Protein AF-A0A0S7Y528-F1 (afdb_monomer_lite)

pLDDT: mean 79.36, std 22.26, range [37.75, 97.5]

Organism: NCBI:txid1703775

Structure (mmCIF, N/CA/C/O backbone):
data_AF-A0A0S7Y528-F1
#
_entry.id   AF-A0A0S7Y528-F1
#
loop_
_atom_site.group_PDB
_atom_site.id
_atom_site.type_symbol
_atom_site.label_atom_id
_atom_site.label_alt_id
_atom_site.label_comp_id
_atom_site.label_asym_id
_atom_site.label_entity_id
_atom_site.label_seq_id
_atom_site.pdbx_PDB_ins_code
_atom_site.Cartn_x
_atom_site.Cartn_y
_atom_site.Cartn_z
_atom_site.occupancy
_atom_site.B_iso_or_equiv
_atom_site.auth_seq_id
_atom_site.auth_comp_id
_atom_site.auth_asym_id
_atom_site.auth_atom_id
_atom_site.pdbx_PDB_model_num
ATOM 1 N N . MET A 1 1 ? 10.483 13.855 -6.505 1.00 62.00 1 MET A N 1
ATOM 2 C CA . MET A 1 1 ? 10.512 12.402 -6.244 1.00 62.00 1 MET A CA 1
ATOM 3 C C . MET A 1 1 ? 9.296 11.786 -6.897 1.00 62.00 1 MET A C 1
ATOM 5 O O . MET A 1 1 ? 8.193 12.199 -6.559 1.00 62.00 1 MET A O 1
ATOM 9 N N . HIS A 1 2 ? 9.490 10.895 -7.866 1.00 82.38 2 HIS A N 1
ATOM 10 C CA . HIS A 1 2 ? 8.403 10.248 -8.607 1.00 82.38 2 HIS A CA 1
ATOM 11 C C . HIS A 1 2 ? 7.729 9.161 -7.745 1.00 82.38 2 HIS A C 1
ATOM 13 O O . HIS A 1 2 ? 6.505 9.095 -7.653 1.00 82.38 2 HIS A O 1
ATOM 19 N N . GLU A 1 3 ? 8.546 8.426 -6.998 1.00 85.56 3 GLU A N 1
ATOM 20 C CA . GLU A 1 3 ? 8.219 7.297 -6.130 1.00 85.56 3 GLU A CA 1
ATOM 21 C C . GLU A 1 3 ? 7.359 7.728 -4.937 1.00 85.56 3 GLU A C 1
ATOM 23 O O . GLU A 1 3 ? 6.361 7.083 -4.627 1.00 85.56 3 GLU A O 1
ATOM 28 N N . LEU A 1 4 ? 7.669 8.878 -4.324 1.00 90.81 4 LEU A N 1
ATOM 29 C CA . LEU A 1 4 ? 6.851 9.453 -3.250 1.00 90.81 4 LEU A CA 1
ATOM 30 C C . LEU A 1 4 ? 5.427 9.770 -3.716 1.00 90.81 4 LEU A C 1
ATOM 32 O O . LEU A 1 4 ? 4.471 9.486 -2.998 1.00 90.81 4 LEU A O 1
ATOM 36 N N . GLY A 1 5 ? 5.282 10.349 -4.911 1.00 92.25 5 GLY A N 1
ATOM 37 C CA . GLY A 1 5 ? 3.967 10.655 -5.473 1.00 92.25 5 GLY A CA 1
ATOM 38 C C . GLY A 1 5 ? 3.158 9.387 -5.741 1.00 92.25 5 GLY A C 1
ATOM 39 O O . GLY A 1 5 ? 1.974 9.330 -5.415 1.00 92.25 5 GLY A O 1
ATOM 40 N N . LEU A 1 6 ? 3.810 8.345 -6.264 1.00 92.00 6 LEU A N 1
ATOM 41 C CA . LEU A 1 6 ? 3.176 7.046 -6.474 1.00 92.00 6 LEU A CA 1
ATOM 42 C C . LEU A 1 6 ? 2.774 6.385 -5.145 1.00 92.00 6 LEU A C 1
ATOM 44 O O . LEU A 1 6 ? 1.652 5.900 -5.019 1.00 92.00 6 LEU A O 1
ATOM 48 N N . ALA A 1 7 ? 3.646 6.405 -4.135 1.00 93.31 7 ALA A N 1
ATOM 49 C CA . ALA A 1 7 ? 3.361 5.833 -2.821 1.00 93.31 7 ALA A CA 1
ATOM 50 C C . ALA A 1 7 ? 2.186 6.550 -2.135 1.00 93.31 7 ALA A C 1
ATOM 52 O O . ALA A 1 7 ? 1.319 5.898 -1.549 1.00 93.31 7 ALA A O 1
ATOM 53 N N . GLN A 1 8 ? 2.114 7.881 -2.255 1.00 95.44 8 GLN A N 1
ATOM 54 C CA . GLN A 1 8 ? 0.984 8.676 -1.769 1.00 95.44 8 GLN A CA 1
ATOM 55 C C . GLN A 1 8 ? -0.326 8.290 -2.463 1.00 95.44 8 GLN A C 1
ATOM 57 O O . GLN A 1 8 ? -1.328 8.075 -1.783 1.00 95.44 8 GLN A O 1
ATOM 62 N N . ASP A 1 9 ? -0.322 8.144 -3.790 1.00 94.19 9 ASP A N 1
ATOM 63 C CA . ASP A 1 9 ? -1.510 7.728 -4.545 1.00 94.19 9 ASP A CA 1
ATOM 64 C C . ASP A 1 9 ? -1.990 6.324 -4.133 1.00 94.19 9 ASP A C 1
ATOM 66 O O . ASP A 1 9 ? -3.186 6.098 -3.924 1.00 94.19 9 ASP A O 1
ATOM 70 N N . VAL A 1 10 ? -1.062 5.382 -3.932 1.00 94.38 10 VAL A N 1
ATOM 71 C CA . VAL A 1 10 ? -1.386 4.041 -3.417 1.00 94.38 10 VAL A CA 1
ATOM 72 C C . VAL A 1 10 ? -1.998 4.124 -2.016 1.00 94.38 10 VAL A C 1
ATOM 74 O O . VAL A 1 10 ? -3.040 3.514 -1.769 1.00 94.38 10 VAL A O 1
ATOM 77 N N . LEU A 1 11 ? -1.403 4.897 -1.104 1.00 96.06 11 LEU A N 1
ATOM 78 C CA . LEU A 1 11 ? -1.909 5.045 0.261 1.00 96.06 11 LEU A CA 1
ATOM 79 C C . LEU A 1 11 ? -3.323 5.645 0.294 1.00 96.06 11 LEU A C 1
ATOM 81 O O . LEU A 1 11 ? -4.179 5.164 1.038 1.00 96.06 11 LEU A O 1
ATOM 85 N N . GLU A 1 12 ? -3.595 6.666 -0.518 1.00 97.25 12 GLU A N 1
ATOM 86 C CA . GLU A 1 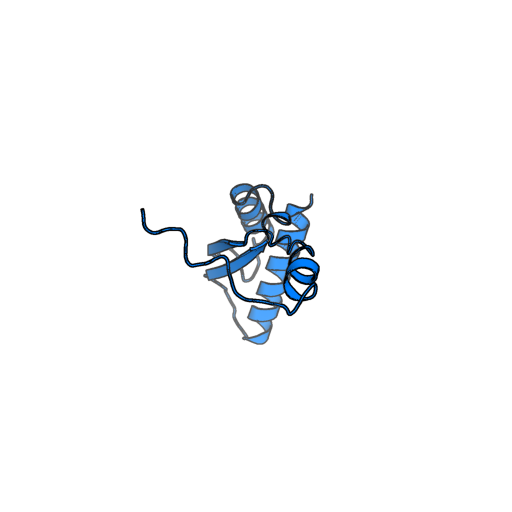12 ? -4.923 7.283 -0.590 1.00 97.25 12 GLU A CA 1
ATOM 87 C C . GLU A 1 12 ? -5.980 6.317 -1.139 1.00 97.25 12 GLU A C 1
ATOM 89 O O . GLU A 1 12 ? -7.087 6.244 -0.599 1.00 97.25 12 GLU A O 1
ATOM 94 N N . LYS A 1 13 ? -5.630 5.485 -2.128 1.00 96.00 13 LYS A N 1
ATOM 95 C CA . LYS A 1 13 ? -6.512 4.408 -2.610 1.00 96.00 13 LYS A CA 1
ATOM 96 C C . LYS A 1 13 ? -6.817 3.386 -1.516 1.00 96.00 13 LYS A C 1
ATOM 98 O O . LYS A 1 13 ? -7.976 3.013 -1.341 1.00 96.00 13 LYS A O 1
ATOM 103 N N . VAL A 1 14 ? -5.810 2.976 -0.742 1.00 96.06 14 VAL A N 1
ATOM 104 C CA . VAL A 1 14 ? -6.004 2.054 0.390 1.00 96.06 14 VAL A CA 1
ATOM 105 C C . VAL A 1 14 ? -6.917 2.672 1.451 1.00 96.06 14 VAL A C 1
ATOM 107 O O . VAL A 1 14 ? -7.853 2.014 1.907 1.00 96.06 14 VAL A O 1
ATOM 110 N N . LYS A 1 15 ? -6.708 3.943 1.817 1.00 96.94 15 LYS A N 1
ATOM 111 C CA . LYS A 1 15 ? -7.569 4.660 2.772 1.00 96.94 15 LYS A CA 1
ATOM 112 C C . LYS A 1 15 ? -9.011 4.767 2.281 1.00 96.94 15 LYS A C 1
ATOM 114 O O . LYS A 1 15 ? -9.935 4.545 3.065 1.00 96.94 15 LYS A O 1
ATOM 119 N N . ALA A 1 16 ? -9.212 5.101 1.006 1.00 96.75 16 ALA A N 1
ATOM 120 C CA . ALA A 1 16 ? -10.538 5.215 0.409 1.00 96.75 16 ALA A CA 1
ATOM 121 C C . ALA A 1 16 ? -11.285 3.875 0.441 1.00 96.75 16 ALA A C 1
ATOM 123 O O . ALA A 1 16 ? -12.433 3.819 0.887 1.00 96.75 16 ALA A O 1
ATOM 124 N N . GLU A 1 17 ? -10.611 2.792 0.053 1.00 96.62 17 GLU A N 1
ATOM 125 C CA . GLU A 1 17 ? -11.177 1.443 0.048 1.00 96.62 17 GLU A CA 1
ATOM 126 C C . GLU A 1 17 ? -11.480 0.943 1.468 1.00 96.62 17 GLU A C 1
ATOM 128 O O . GLU A 1 17 ? -12.557 0.404 1.736 1.00 96.62 17 GLU A O 1
ATOM 133 N N . ALA A 1 18 ? -10.562 1.177 2.411 1.00 95.62 18 ALA A N 1
ATOM 134 C CA . ALA A 1 18 ? -10.763 0.843 3.815 1.00 95.62 18 ALA A CA 1
ATOM 135 C C . ALA A 1 18 ? -11.969 1.587 4.400 1.00 95.62 18 ALA A C 1
ATOM 137 O O . ALA A 1 18 ? -12.819 0.974 5.044 1.00 95.62 18 ALA A O 1
ATOM 138 N N . LYS A 1 19 ? -12.097 2.888 4.111 1.00 97.25 19 LYS A N 1
ATOM 139 C CA . LYS A 1 19 ? -13.236 3.704 4.541 1.00 97.25 19 LYS A CA 1
ATOM 140 C C . LYS A 1 19 ? -14.552 3.205 3.944 1.00 97.25 19 LYS A C 1
ATOM 142 O O . LYS A 1 19 ? -15.530 3.092 4.678 1.00 97.25 19 LYS A O 1
ATOM 147 N N . ALA A 1 20 ? -14.581 2.878 2.651 1.00 97.25 20 ALA A N 1
ATOM 148 C CA . ALA A 1 20 ? -15.773 2.355 1.978 1.00 97.25 20 ALA A CA 1
ATOM 149 C C . ALA A 1 20 ? -16.258 1.026 2.583 1.00 97.25 20 ALA A C 1
ATOM 151 O O . ALA A 1 20 ? -17.456 0.755 2.612 1.00 97.25 20 ALA A O 1
ATOM 152 N N . LYS A 1 21 ? -15.328 0.222 3.108 1.00 96.12 21 LYS A N 1
ATOM 153 C CA . LYS A 1 21 ? -15.598 -1.070 3.751 1.00 96.12 21 LYS A CA 1
ATOM 154 C C . LYS A 1 21 ? -15.720 -1.004 5.277 1.00 96.12 21 LYS A C 1
ATOM 156 O O . LYS A 1 21 ? -15.938 -2.036 5.903 1.00 96.12 21 LYS A O 1
ATOM 161 N N . GLY A 1 22 ? -15.571 0.176 5.884 1.00 96.44 22 GLY A N 1
ATOM 162 C CA . GLY A 1 22 ? -15.586 0.337 7.341 1.00 96.44 22 GLY A CA 1
ATOM 163 C C . GLY A 1 22 ? -14.435 -0.383 8.057 1.00 96.44 22 GLY A C 1
ATOM 164 O O . GLY A 1 22 ? -14.588 -0.794 9.204 1.00 96.44 22 GLY A O 1
ATOM 165 N N . LEU A 1 23 ? -13.296 -0.571 7.385 1.00 94.75 23 LEU A N 1
ATOM 166 C CA . LEU A 1 23 ? -12.121 -1.230 7.948 1.00 94.75 23 LEU A CA 1
ATOM 167 C C . LEU A 1 23 ? -11.339 -0.261 8.837 1.00 94.75 23 LEU A C 1
ATOM 169 O O . LEU A 1 23 ? -11.026 0.859 8.439 1.00 94.75 23 LEU A O 1
ATOM 173 N N . SER A 1 24 ? -10.974 -0.725 10.030 1.00 93.56 24 SER A N 1
ATOM 174 C CA . SER A 1 24 ? -10.124 0.012 10.971 1.00 93.56 24 SER A CA 1
ATOM 175 C C . SER A 1 24 ? -8.630 -0.246 10.770 1.00 93.56 24 SER A C 1
ATOM 177 O O . SER A 1 24 ? -7.812 0.513 11.286 1.00 93.56 24 SER A O 1
ATOM 179 N N . LYS A 1 25 ? -8.267 -1.302 10.029 1.00 96.38 25 LYS A N 1
ATOM 180 C CA . LYS A 1 25 ? -6.883 -1.653 9.699 1.00 96.38 25 LYS A CA 1
ATOM 181 C C . LYS A 1 25 ? -6.808 -2.487 8.420 1.00 96.38 25 LYS A C 1
ATOM 183 O O . LYS A 1 25 ? -7.667 -3.337 8.185 1.00 96.38 25 LYS A O 1
ATOM 188 N N . VAL A 1 26 ? -5.756 -2.282 7.634 1.00 97.00 26 VAL A N 1
ATOM 189 C CA . VAL A 1 26 ? -5.384 -3.105 6.480 1.00 97.00 26 VAL A CA 1
ATOM 190 C C . VAL A 1 26 ? -4.052 -3.783 6.786 1.00 97.00 26 VAL A C 1
ATOM 192 O O . VAL A 1 26 ? -3.083 -3.122 7.138 1.00 97.00 26 VAL A O 1
ATOM 195 N N . ILE A 1 27 ? -4.015 -5.113 6.692 1.00 95.94 27 ILE A N 1
ATOM 196 C CA . ILE A 1 27 ? -2.822 -5.918 7.016 1.00 95.94 27 ILE A CA 1
ATOM 197 C C . ILE A 1 27 ? -2.045 -6.362 5.775 1.00 95.94 27 ILE A C 1
ATOM 199 O O . ILE A 1 27 ? -0.854 -6.639 5.865 1.00 95.94 27 ILE A O 1
ATOM 203 N N . TYR A 1 28 ? -2.712 -6.422 4.623 1.00 96.25 28 TYR A N 1
ATOM 204 C CA . TYR A 1 28 ? -2.135 -6.906 3.379 1.00 96.25 28 TYR A CA 1
ATOM 205 C C . TYR A 1 28 ? -2.797 -6.226 2.183 1.00 96.25 28 TYR A C 1
ATOM 207 O O . TYR A 1 28 ? -4.024 -6.091 2.142 1.00 96.25 28 TYR A O 1
ATOM 215 N N . ALA A 1 29 ? -1.988 -5.855 1.196 1.00 92.94 29 ALA A N 1
ATOM 216 C CA . ALA A 1 29 ? -2.444 -5.459 -0.124 1.00 92.94 29 ALA A CA 1
ATOM 217 C C . ALA A 1 29 ? -1.487 -5.992 -1.191 1.00 92.94 29 ALA A C 1
ATOM 219 O O . ALA A 1 29 ? -0.284 -6.104 -0.968 1.00 92.94 29 ALA A O 1
ATOM 220 N N . LYS A 1 30 ? -2.036 -6.273 -2.373 1.00 93.38 30 LYS A N 1
ATOM 221 C CA . LYS A 1 30 ? -1.259 -6.604 -3.563 1.00 93.38 30 LYS A CA 1
ATOM 222 C C . LYS A 1 30 ? -1.480 -5.533 -4.621 1.00 93.38 30 LYS A C 1
ATOM 224 O O . LYS A 1 30 ? -2.628 -5.241 -4.961 1.00 93.38 30 LYS A O 1
ATOM 229 N N . ALA A 1 31 ? -0.399 -4.967 -5.144 1.00 90.19 31 ALA A N 1
ATOM 230 C CA . ALA A 1 31 ? -0.436 -3.944 -6.179 1.00 90.19 31 ALA A CA 1
ATOM 231 C C . ALA A 1 31 ? 0.294 -4.421 -7.435 1.00 90.19 31 ALA A C 1
ATOM 233 O O . ALA A 1 31 ? 1.335 -5.068 -7.367 1.00 90.19 31 ALA A O 1
ATOM 234 N N . LYS A 1 32 ? -0.268 -4.081 -8.595 1.00 91.00 32 LYS A N 1
ATOM 235 C CA . LYS A 1 32 ? 0.370 -4.293 -9.894 1.00 91.00 32 LYS A CA 1
ATOM 236 C C . LYS A 1 32 ? 0.856 -2.951 -10.412 1.00 91.00 32 LYS A C 1
ATOM 238 O O . LYS A 1 32 ? 0.042 -2.042 -10.570 1.00 91.00 32 LYS A O 1
ATOM 243 N N . ILE A 1 33 ? 2.155 -2.826 -10.661 1.00 89.31 33 ILE A N 1
ATOM 244 C CA . ILE A 1 33 ? 2.784 -1.566 -11.072 1.00 89.31 33 ILE A CA 1
ATOM 245 C C . ILE A 1 33 ? 3.522 -1.799 -12.387 1.00 89.31 33 ILE A C 1
ATOM 247 O O . ILE A 1 33 ? 4.247 -2.776 -12.523 1.00 89.31 33 ILE A O 1
ATOM 251 N N . GLY A 1 34 ? 3.318 -0.930 -13.377 1.00 89.00 34 GLY A N 1
ATOM 252 C CA . GLY A 1 34 ? 4.086 -0.997 -14.622 1.00 89.00 34 GLY A CA 1
ATOM 253 C C . GLY A 1 34 ? 5.556 -0.653 -14.378 1.00 89.00 34 GLY A C 1
ATOM 254 O O . GLY A 1 34 ? 5.839 0.288 -13.642 1.00 89.00 34 GLY A O 1
ATOM 255 N N . GLU A 1 35 ? 6.484 -1.360 -15.022 1.00 87.44 35 GLU A N 1
ATOM 256 C CA . GLU A 1 35 ? 7.937 -1.187 -14.828 1.00 87.44 35 GLU A CA 1
ATOM 257 C C . GLU A 1 35 ? 8.440 0.247 -15.064 1.00 87.44 35 GLU A C 1
ATOM 259 O O . GLU A 1 35 ? 9.460 0.647 -14.525 1.00 87.44 35 GLU A O 1
ATOM 264 N N . THR A 1 36 ? 7.713 1.055 -15.841 1.00 86.81 36 THR A N 1
ATOM 265 C CA . THR A 1 36 ? 8.071 2.455 -16.112 1.00 86.81 36 THR A CA 1
ATOM 266 C C . THR A 1 36 ? 7.716 3.416 -14.978 1.00 86.81 36 THR A C 1
ATOM 268 O O . THR A 1 36 ? 8.082 4.583 -15.050 1.00 86.81 36 THR A O 1
ATOM 271 N N . LEU A 1 37 ? 6.928 2.971 -13.994 1.00 84.31 37 LEU A N 1
ATOM 272 C CA . LEU A 1 37 ? 6.447 3.793 -12.877 1.00 84.31 37 LEU A CA 1
ATOM 273 C C . LEU A 1 37 ? 7.267 3.599 -11.599 1.00 84.31 37 LEU A C 1
ATOM 275 O O . LEU A 1 37 ? 7.061 4.325 -10.631 1.00 84.31 37 LEU A O 1
ATOM 279 N N . ILE A 1 38 ? 8.146 2.600 -11.562 1.00 82.38 38 ILE A N 1
ATOM 280 C CA . ILE A 1 38 ? 8.905 2.258 -10.365 1.00 82.38 38 ILE A CA 1
ATOM 281 C C . ILE A 1 38 ? 10.347 1.958 -10.739 1.00 82.38 38 ILE A C 1
ATOM 283 O O . ILE A 1 38 ? 10.634 1.041 -11.504 1.00 82.38 38 ILE A O 1
ATOM 287 N N . THR A 1 39 ? 11.246 2.777 -10.209 1.00 82.44 39 THR A N 1
ATOM 288 C CA . THR A 1 39 ? 12.677 2.656 -10.484 1.00 82.44 39 THR A CA 1
ATOM 289 C C . THR A 1 39 ? 13.319 1.618 -9.566 1.00 82.44 39 THR A C 1
ATOM 291 O O . THR A 1 39 ? 14.123 0.810 -10.024 1.00 82.44 39 THR A O 1
ATOM 294 N N . ASP A 1 40 ? 12.924 1.616 -8.290 1.00 88.06 40 ASP A N 1
ATOM 295 C CA . ASP A 1 40 ? 13.447 0.715 -7.266 1.00 88.06 40 ASP A CA 1
ATOM 296 C C . ASP A 1 40 ? 12.323 0.257 -6.309 1.00 88.06 40 ASP A C 1
ATOM 298 O O . ASP A 1 40 ? 11.788 1.067 -5.546 1.00 88.06 40 ASP A O 1
ATOM 302 N N . PRO A 1 41 ? 11.898 -1.022 -6.360 1.00 89.00 41 PRO A N 1
ATOM 303 C CA . PRO A 1 41 ? 10.838 -1.532 -5.488 1.00 89.00 41 PRO A CA 1
ATOM 304 C C . PRO A 1 41 ? 11.143 -1.455 -3.979 1.00 89.00 41 PRO A C 1
ATOM 306 O O . PRO A 1 41 ? 10.255 -1.033 -3.240 1.00 89.00 41 PRO A O 1
ATOM 309 N N . PRO A 1 42 ? 12.358 -1.786 -3.495 1.00 91.19 42 PRO A N 1
ATOM 310 C CA . PRO A 1 42 ? 12.736 -1.581 -2.097 1.00 91.19 42 PRO A CA 1
ATOM 311 C C . PRO A 1 42 ? 12.604 -0.126 -1.629 1.00 91.19 42 PRO A C 1
ATOM 313 O O . PRO A 1 42 ? 11.981 0.115 -0.597 1.00 91.19 42 PRO A O 1
ATOM 316 N N . GLU A 1 43 ? 13.109 0.854 -2.391 1.00 91.06 43 GLU A N 1
ATOM 317 C CA . GLU A 1 43 ? 12.929 2.277 -2.063 1.00 91.06 43 GLU A CA 1
ATOM 318 C C . GLU A 1 43 ? 11.440 2.646 -1.968 1.00 91.06 43 GLU A C 1
ATOM 320 O O . GLU A 1 43 ? 11.014 3.342 -1.044 1.00 91.06 43 GLU A O 1
ATOM 325 N N . PHE A 1 44 ? 10.616 2.144 -2.891 1.00 92.75 44 PHE A N 1
ATOM 326 C CA . PHE A 1 44 ? 9.175 2.367 -2.844 1.00 92.75 44 PHE A CA 1
ATOM 327 C C . PHE A 1 44 ? 8.535 1.791 -1.573 1.00 92.75 44 PHE A C 1
ATOM 329 O O . PHE A 1 44 ? 7.702 2.457 -0.953 1.00 92.75 44 PHE A O 1
ATOM 336 N N . GLU A 1 45 ? 8.911 0.575 -1.172 1.00 92.44 45 GLU A N 1
ATOM 337 C CA . GLU A 1 45 ? 8.429 -0.063 0.058 1.00 92.44 45 GLU A CA 1
ATOM 338 C C . GLU A 1 45 ? 8.841 0.727 1.310 1.00 92.44 45 GLU A C 1
ATOM 340 O O . GLU A 1 45 ? 8.015 0.937 2.202 1.00 92.44 45 GLU A O 1
ATOM 345 N N . GLU A 1 46 ? 10.076 1.234 1.364 1.00 93.62 46 GLU A N 1
ATOM 346 C CA . GLU A 1 46 ? 10.559 2.080 2.463 1.00 93.62 46 GLU A CA 1
ATOM 347 C C . GLU A 1 46 ? 9.792 3.405 2.554 1.00 93.62 46 GLU A C 1
ATOM 349 O O . GLU A 1 46 ? 9.337 3.809 3.636 1.00 93.62 46 GLU A O 1
ATOM 354 N N . ILE A 1 47 ? 9.599 4.074 1.414 1.00 94.62 47 ILE A N 1
ATOM 355 C CA . ILE A 1 47 ? 8.815 5.307 1.337 1.00 94.62 47 ILE A CA 1
ATOM 356 C C . ILE A 1 47 ? 7.382 5.033 1.788 1.00 94.62 47 ILE A C 1
ATOM 358 O O . ILE A 1 47 ? 6.863 5.766 2.633 1.00 94.62 47 ILE A O 1
ATOM 362 N N . PHE A 1 48 ? 6.751 3.978 1.264 1.00 95.31 48 PHE A N 1
ATOM 363 C CA . PHE A 1 48 ? 5.384 3.602 1.614 1.00 95.31 48 PHE A CA 1
ATOM 364 C C . PHE A 1 48 ? 5.248 3.326 3.114 1.00 95.31 48 PHE A C 1
ATOM 366 O O . PHE A 1 48 ? 4.356 3.876 3.762 1.00 95.31 48 PHE A O 1
ATOM 373 N N . SER A 1 49 ? 6.165 2.539 3.683 1.00 95.62 49 SER A N 1
ATOM 374 C CA . SER A 1 49 ? 6.225 2.257 5.119 1.00 95.62 49 SER A CA 1
ATOM 375 C C . SER A 1 49 ? 6.255 3.555 5.932 1.00 95.62 49 SER A C 1
ATOM 377 O O . SER A 1 49 ? 5.411 3.760 6.807 1.00 95.62 49 SER A O 1
ATOM 379 N N . THR A 1 50 ? 7.125 4.493 5.548 1.00 96.69 50 THR A N 1
ATOM 380 C CA . THR A 1 50 ? 7.276 5.794 6.213 1.00 96.69 50 THR A CA 1
ATOM 381 C C . THR A 1 50 ? 5.996 6.630 6.167 1.00 96.69 50 THR A C 1
ATOM 383 O O . THR A 1 50 ? 5.551 7.140 7.194 1.00 96.69 50 THR A O 1
ATOM 386 N N . ILE A 1 51 ? 5.372 6.775 4.993 1.00 96.94 51 ILE A N 1
ATOM 387 C CA . ILE A 1 51 ? 4.179 7.628 4.839 1.00 96.94 51 ILE A CA 1
ATOM 388 C C . ILE A 1 51 ? 2.895 6.975 5.366 1.00 96.94 51 ILE A C 1
ATOM 390 O O . ILE A 1 51 ? 1.910 7.669 5.618 1.00 96.94 51 IL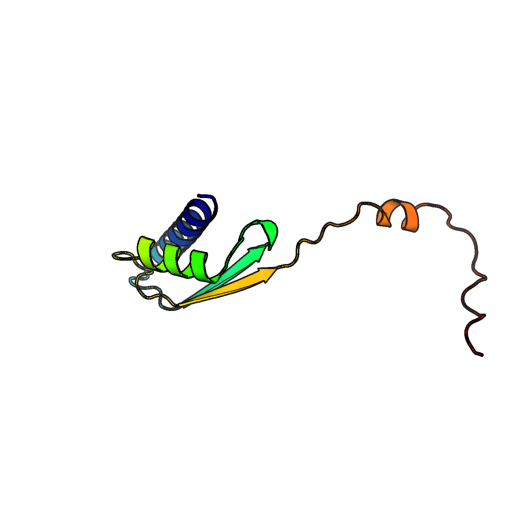E A O 1
ATOM 394 N N . SER A 1 52 ? 2.880 5.646 5.503 1.00 97.12 52 SER A N 1
ATOM 395 C CA . SER A 1 52 ? 1.731 4.891 6.011 1.00 97.12 52 SER A CA 1
ATOM 396 C C . SER A 1 52 ? 1.605 4.936 7.536 1.00 97.12 52 SER A C 1
ATOM 398 O O . SER A 1 52 ? 0.540 4.597 8.061 1.00 97.12 52 SER A O 1
ATOM 400 N N . ALA A 1 53 ? 2.650 5.370 8.247 1.00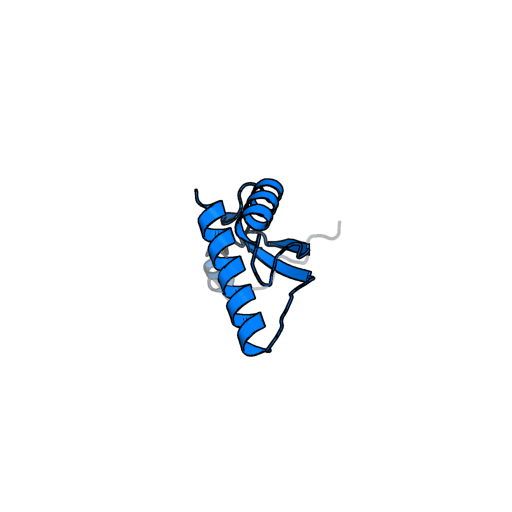 97.50 53 ALA A N 1
ATOM 401 C CA . ALA A 1 53 ? 2.652 5.489 9.700 1.00 97.50 53 ALA A CA 1
ATOM 402 C C . ALA A 1 53 ? 1.508 6.391 10.202 1.00 97.50 53 ALA A C 1
ATOM 404 O O . ALA A 1 53 ? 1.245 7.463 9.657 1.00 97.50 53 ALA A O 1
ATOM 405 N N . GLY A 1 54 ? 0.797 5.948 11.240 1.00 96.88 54 GLY A N 1
ATOM 406 C CA . GLY A 1 54 ? -0.376 6.624 11.792 1.00 96.88 54 GLY A CA 1
ATOM 407 C C . GLY A 1 54 ? -1.651 6.481 10.953 1.00 96.88 54 GLY A C 1
ATOM 408 O O . GLY A 1 54 ? -2.653 7.131 11.254 1.00 96.88 54 GLY A O 1
ATOM 409 N N . SER A 1 55 ? -1.642 5.663 9.896 1.00 97.38 55 SER A N 1
ATOM 410 C CA . SER A 1 55 ? -2.799 5.440 9.025 1.00 97.38 55 SER A CA 1
ATOM 411 C C . SER A 1 55 ? -3.390 4.035 9.174 1.00 97.38 55 SER A C 1
ATOM 413 O O . SER A 1 55 ? -2.829 3.151 9.814 1.00 97.38 55 SER A O 1
ATOM 415 N N . VAL A 1 56 ? -4.519 3.796 8.501 1.00 96.94 56 VAL A N 1
ATOM 416 C CA . VAL A 1 56 ? -5.160 2.472 8.414 1.00 96.94 56 VAL A CA 1
ATOM 417 C C . VAL A 1 56 ? -4.250 1.392 7.803 1.00 96.94 56 VAL A C 1
ATOM 419 O O . VAL A 1 56 ? -4.498 0.206 8.003 1.00 96.94 56 VAL A O 1
ATOM 422 N N . ALA A 1 57 ? -3.211 1.796 7.066 1.00 97.44 57 ALA A N 1
ATOM 423 C CA . ALA A 1 57 ? -2.245 0.922 6.406 1.00 97.44 57 ALA A CA 1
ATOM 424 C C . ALA A 1 57 ? -0.911 0.801 7.171 1.00 97.44 57 ALA A C 1
ATOM 426 O O . ALA A 1 57 ? 0.045 0.245 6.638 1.00 97.44 57 ALA A O 1
ATOM 427 N N . GLU A 1 58 ? -0.813 1.320 8.400 1.00 97.44 58 GLU A N 1
ATOM 428 C CA . GLU A 1 58 ? 0.412 1.207 9.195 1.00 97.44 58 GLU A CA 1
ATOM 429 C C . GLU A 1 58 ? 0.779 -0.264 9.454 1.00 97.44 58 GLU A C 1
ATOM 431 O O . GLU A 1 58 ? -0.012 -1.046 10.002 1.00 97.44 58 GLU A O 1
ATOM 436 N N . GLY A 1 59 ? 2.007 -0.630 9.067 1.00 95.31 59 GLY A N 1
ATOM 437 C CA . GLY A 1 59 ? 2.530 -1.992 9.188 1.00 95.31 59 GLY A CA 1
ATOM 438 C C . GLY A 1 59 ? 1.890 -2.996 8.225 1.00 95.31 59 GLY A C 1
ATOM 439 O O . GLY A 1 59 ? 1.992 -4.202 8.446 1.00 95.31 59 GLY A O 1
ATOM 440 N N . MET A 1 60 ? 1.195 -2.520 7.190 1.00 95.38 60 MET A N 1
ATOM 441 C CA . MET A 1 60 ? 0.638 -3.361 6.136 1.00 95.38 60 MET A CA 1
ATOM 442 C C . MET A 1 60 ? 1.758 -3.977 5.290 1.00 95.38 60 MET A C 1
ATOM 444 O O . MET A 1 60 ? 2.694 -3.287 4.894 1.00 95.38 60 MET A O 1
ATOM 448 N N . GLN A 1 61 ? 1.620 -5.254 4.938 1.00 94.69 61 GLN A N 1
ATOM 449 C CA . GLN A 1 61 ? 2.456 -5.870 3.911 1.00 94.69 61 GLN A CA 1
ATOM 450 C C . GLN A 1 61 ? 1.949 -5.467 2.520 1.00 94.69 61 GLN A C 1
ATOM 452 O O . GLN A 1 61 ? 0.793 -5.737 2.178 1.00 94.69 61 GLN A O 1
ATOM 457 N N . LEU A 1 62 ? 2.813 -4.839 1.722 1.00 93.31 62 LEU A N 1
ATOM 458 C CA . LEU A 1 62 ? 2.528 -4.474 0.338 1.00 93.31 62 LEU A CA 1
ATOM 459 C C . LEU A 1 62 ? 3.309 -5.391 -0.607 1.00 93.31 62 LEU A C 1
ATOM 461 O O . LEU A 1 62 ? 4.528 -5.333 -0.657 1.00 93.31 62 LEU A O 1
ATOM 465 N N . ASP A 1 63 ? 2.598 -6.245 -1.337 1.00 93.12 63 ASP A N 1
ATOM 466 C CA . ASP A 1 63 ? 3.176 -7.140 -2.342 1.00 93.12 63 ASP A CA 1
ATOM 467 C C . ASP A 1 63 ? 3.122 -6.476 -3.725 1.00 93.12 63 ASP A C 1
ATOM 469 O O . ASP A 1 63 ? 2.033 -6.168 -4.230 1.00 93.12 63 ASP A O 1
ATOM 473 N N . LEU A 1 64 ? 4.289 -6.221 -4.318 1.00 91.00 64 LEU A N 1
ATOM 474 C CA . LEU A 1 64 ? 4.431 -5.537 -5.600 1.00 91.00 64 LEU A CA 1
ATOM 475 C C . LEU A 1 64 ? 4.686 -6.533 -6.733 1.00 91.00 64 LEU A C 1
ATOM 477 O O . LEU A 1 64 ? 5.717 -7.195 -6.802 1.00 91.00 64 LEU A O 1
ATOM 481 N N . GLU A 1 65 ? 3.762 -6.581 -7.686 1.00 92.50 65 GLU A N 1
ATOM 482 C CA . GLU A 1 65 ? 3.922 -7.314 -8.940 1.00 92.50 65 GLU A CA 1
ATOM 483 C C . GLU A 1 65 ? 4.268 -6.324 -10.061 1.00 92.50 65 GLU A C 1
ATOM 485 O O . GLU A 1 65 ? 3.423 -5.524 -10.478 1.00 92.50 65 GLU A O 1
ATOM 490 N N . ILE A 1 66 ? 5.513 -6.370 -10.549 1.00 90.88 66 ILE A N 1
ATOM 491 C CA . ILE A 1 66 ? 5.973 -5.496 -11.633 1.00 90.88 66 ILE A CA 1
ATOM 492 C C . ILE A 1 66 ? 5.518 -6.053 -12.982 1.00 90.88 66 ILE A C 1
ATOM 494 O O . ILE A 1 66 ? 5.862 -7.173 -13.361 1.00 90.88 66 ILE A O 1
ATOM 498 N N . LEU A 1 67 ? 4.730 -5.262 -13.707 1.00 89.81 67 LEU A N 1
ATOM 499 C CA . LEU A 1 67 ? 4.237 -5.595 -15.036 1.00 89.81 67 LEU A CA 1
ATOM 500 C C . LEU A 1 67 ? 5.173 -5.017 -16.107 1.00 89.81 67 LEU A C 1
ATOM 502 O O . LEU A 1 67 ? 5.464 -3.818 -16.064 1.00 89.81 67 LEU A O 1
ATOM 506 N N . PRO A 1 68 ? 5.604 -5.820 -17.095 1.00 86.38 68 PRO A N 1
ATOM 507 C CA . PRO A 1 68 ? 6.465 -5.338 -18.166 1.00 86.38 68 PRO A CA 1
ATOM 508 C C . PRO A 1 68 ? 5.741 -4.287 -19.010 1.00 86.38 68 PRO A C 1
ATOM 510 O O . PRO A 1 68 ? 4.526 -4.370 -19.227 1.00 86.38 68 PRO A O 1
ATOM 513 N N . SER A 1 69 ? 6.485 -3.313 -19.533 1.00 80.44 69 SER A N 1
ATOM 514 C CA . SER A 1 69 ? 5.939 -2.365 -20.489 1.00 80.44 69 SER A CA 1
ATOM 515 C C . SER A 1 69 ? 5.691 -3.107 -21.797 1.00 80.44 69 SER A C 1
ATOM 517 O O . SER A 1 69 ? 6.591 -3.450 -22.564 1.00 80.44 69 SER A O 1
ATOM 519 N N . LEU A 1 70 ? 4.422 -3.391 -22.071 1.00 69.56 70 LEU A N 1
ATOM 520 C CA . LEU A 1 70 ? 4.021 -3.776 -23.410 1.00 69.56 70 LEU A CA 1
ATOM 521 C C . LEU A 1 70 ? 4.066 -2.504 -24.253 1.00 69.56 70 LEU A C 1
ATOM 523 O O . LEU A 1 70 ? 3.055 -1.833 -24.452 1.00 69.56 70 LEU A O 1
ATOM 527 N N . ILE A 1 71 ? 5.251 -2.163 -24.768 1.00 60.00 71 ILE A N 1
ATOM 528 C CA . ILE A 1 71 ? 5.321 -1.383 -25.999 1.00 60.00 71 ILE A CA 1
ATOM 529 C C . ILE A 1 71 ? 4.685 -2.282 -27.051 1.00 60.00 71 ILE A C 1
ATOM 531 O O . ILE A 1 71 ? 5.343 -3.117 -27.674 1.00 60.00 71 ILE A O 1
ATOM 535 N N . GLN A 1 72 ? 3.373 -2.145 -27.217 1.00 48.69 72 GLN A N 1
ATOM 536 C CA . GLN A 1 72 ? 2.682 -2.679 -28.367 1.00 48.69 72 GLN A CA 1
ATOM 537 C C . GLN A 1 72 ? 3.259 -1.923 -29.555 1.00 48.69 72 GLN A C 1
ATOM 539 O O . GLN A 1 72 ? 2.856 -0.801 -29.859 1.00 48.69 72 GLN A O 1
ATOM 544 N N . LYS A 1 73 ? 4.296 -2.498 -30.177 1.00 42.81 73 LYS A N 1
ATOM 545 C CA . LYS A 1 73 ? 4.783 -2.018 -31.460 1.00 42.81 73 LYS A CA 1
ATOM 546 C C . LYS A 1 73 ? 3.557 -1.981 -32.357 1.00 42.81 73 LYS A C 1
ATOM 548 O O . LYS A 1 73 ? 2.998 -3.016 -32.708 1.00 42.81 73 LYS A O 1
ATOM 553 N N . SER A 1 74 ? 3.174 -0.786 -32.773 1.00 43.72 74 SER A N 1
ATOM 554 C CA . SER A 1 74 ? 2.221 -0.513 -33.846 1.00 43.72 74 SER A CA 1
ATOM 555 C C . SER A 1 74 ? 2.697 -1.042 -35.216 1.00 43.72 74 SER A C 1
ATOM 557 O O . SER A 1 74 ? 2.304 -0.528 -36.257 1.00 43.72 74 SER A O 1
ATOM 559 N N . LEU A 1 75 ? 3.529 -2.090 -35.239 1.00 42.72 75 LEU A N 1
ATOM 560 C CA . LEU A 1 75 ? 4.046 -2.760 -36.427 1.00 42.72 75 LEU A CA 1
ATOM 561 C C . LEU A 1 75 ? 3.334 -4.086 -36.734 1.00 42.72 75 LEU A C 1
ATOM 563 O O . LEU A 1 75 ? 3.529 -4.609 -37.827 1.00 42.72 75 LEU A O 1
ATOM 567 N N . ASP A 1 76 ? 2.442 -4.578 -35.868 1.00 43.97 76 ASP A N 1
ATOM 568 C CA . ASP A 1 76 ? 1.631 -5.762 -36.199 1.00 43.97 76 ASP A CA 1
ATOM 569 C C . ASP A 1 76 ? 0.413 -5.418 -37.079 1.00 43.97 76 ASP A C 1
ATOM 571 O O . ASP A 1 76 ? -0.069 -6.264 -37.832 1.00 43.97 76 ASP A O 1
ATOM 575 N N . TRP A 1 77 ? -0.050 -4.159 -37.087 1.00 37.75 77 TRP A N 1
ATOM 576 C CA . TRP A 1 77 ? -1.189 -3.756 -37.929 1.00 37.75 77 TRP A CA 1
ATOM 577 C C . TRP A 1 77 ? -0.851 -3.734 -39.429 1.00 37.75 77 TRP A C 1
ATOM 579 O O . TRP A 1 77 ? -1.735 -3.952 -40.259 1.00 37.75 77 TRP A O 1
ATOM 589 N N . ILE A 1 78 ? 0.418 -3.508 -39.796 1.00 43.47 78 ILE A N 1
ATOM 590 C CA . ILE A 1 78 ? 0.852 -3.532 -41.205 1.00 43.47 78 ILE A CA 1
ATOM 591 C C . ILE A 1 78 ? 1.096 -4.975 -41.674 1.00 43.47 78 ILE A C 1
ATOM 593 O O . ILE A 1 78 ? 0.773 -5.300 -42.813 1.00 43.47 78 ILE A O 1
ATOM 597 N N . ALA A 1 79 ? 1.573 -5.866 -40.797 1.00 43.47 79 ALA A N 1
ATOM 598 C CA . ALA A 1 79 ? 1.803 -7.269 -41.149 1.00 43.47 79 ALA A CA 1
ATOM 599 C C . ALA A 1 79 ? 0.503 -8.082 -41.317 1.00 43.47 79 ALA A C 1
ATOM 601 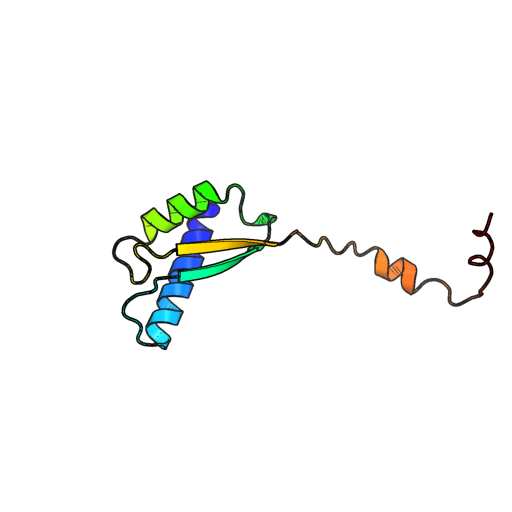O O . ALA A 1 79 ? 0.487 -9.049 -42.073 1.00 43.47 79 ALA A O 1
ATOM 602 N N . LEU A 1 80 ? -0.594 -7.686 -40.658 1.00 41.09 80 LEU A N 1
ATOM 603 C CA . LEU A 1 80 ? -1.885 -8.385 -40.740 1.00 41.09 80 LEU A CA 1
ATOM 604 C C . LEU A 1 80 ? -2.843 -7.847 -41.815 1.00 41.09 80 LEU A C 1
ATOM 606 O O . LEU A 1 80 ? -3.791 -8.544 -42.165 1.00 41.09 80 LEU A O 1
ATOM 610 N N . ASN A 1 81 ? -2.602 -6.651 -42.367 1.00 46.00 81 ASN A N 1
ATOM 611 C CA . ASN A 1 81 ? -3.520 -6.016 -43.327 1.00 46.00 81 ASN A CA 1
ATOM 612 C C . ASN A 1 81 ? -2.922 -5.750 -44.719 1.00 46.00 81 ASN A C 1
ATOM 614 O O . ASN A 1 81 ? -3.615 -5.215 -45.584 1.00 46.00 81 ASN A O 1
ATOM 618 N N . ALA A 1 82 ? -1.671 -6.143 -44.976 1.00 47.44 82 ALA A N 1
ATOM 619 C CA . ALA A 1 82 ? -1.080 -6.079 -46.308 1.00 47.44 82 ALA A CA 1
ATOM 620 C C . ALA A 1 82 ? -0.938 -7.487 -46.913 1.00 47.44 82 ALA A C 1
ATOM 622 O O . ALA A 1 82 ? -0.023 -8.236 -46.593 1.00 47.44 82 ALA A O 1
ATOM 623 N N . VAL A 1 83 ? -1.824 -7.765 -47.875 1.00 38.12 83 VAL A N 1
ATOM 624 C CA . VAL A 1 83 ? -1.829 -8.876 -48.847 1.00 38.12 83 VAL A CA 1
ATOM 625 C C . VAL A 1 83 ? -2.547 -10.167 -48.409 1.00 38.12 83 VAL A C 1
ATOM 627 O O . VAL A 1 83 ? -1.936 -11.116 -47.921 1.00 38.12 83 VAL A O 1
ATOM 630 N N . PRO A 1 84 ? -3.851 -10.277 -48.723 1.00 42.88 84 PRO A N 1
ATOM 631 C CA . PRO A 1 84 ? -4.572 -11.538 -48.731 1.00 42.88 84 PRO A CA 1
ATOM 632 C C . PRO A 1 84 ? -4.297 -12.267 -50.051 1.00 42.88 84 PRO A C 1
ATOM 634 O O . PRO A 1 84 ? -5.181 -12.312 -50.894 1.00 42.88 84 PRO A O 1
ATOM 637 N N . GLN A 1 85 ? -3.093 -12.813 -50.266 1.00 43.03 85 GLN A N 1
ATOM 638 C CA . GLN A 1 85 ? -2.859 -13.808 -51.323 1.00 43.03 85 GLN A CA 1
ATOM 639 C C . GLN A 1 85 ? -1.746 -14.806 -50.967 1.00 43.03 85 GLN A C 1
ATOM 641 O O . GLN A 1 85 ? -0.562 -14.499 -50.989 1.00 43.03 85 GLN A O 1
ATOM 646 N N . ILE A 1 86 ? -2.188 -16.051 -50.773 1.00 42.66 86 ILE A N 1
ATOM 647 C CA . ILE A 1 86 ? -1.531 -17.264 -51.276 1.00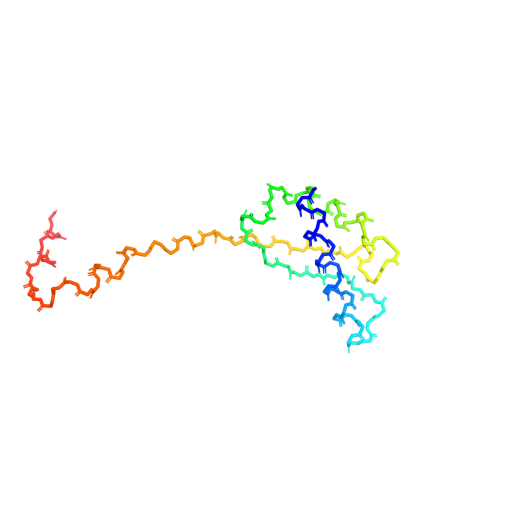 42.66 86 ILE A CA 1
ATOM 648 C C . ILE A 1 86 ? -0.293 -17.737 -50.485 1.00 42.66 86 ILE A C 1
ATOM 650 O O . ILE A 1 86 ? 0.862 -17.577 -50.864 1.00 42.66 86 ILE A O 1
ATOM 654 N N . SER A 1 87 ? -0.571 -18.473 -49.409 1.00 44.16 87 SER A N 1
ATOM 655 C CA . SER A 1 87 ? -0.450 -19.940 -49.415 1.00 44.16 87 SER A CA 1
ATOM 656 C C . SER A 1 87 ? 0.681 -20.549 -50.267 1.00 44.16 87 SER A C 1
ATOM 658 O O . SER A 1 87 ? 0.378 -21.143 -51.299 1.00 44.16 87 SER A O 1
ATOM 660 N N . ARG A 1 88 ? 1.965 -20.490 -49.862 1.00 39.56 88 ARG A N 1
ATOM 661 C CA . ARG A 1 88 ? 2.965 -21.468 -50.378 1.00 39.56 88 ARG A CA 1
ATOM 662 C C . ARG A 1 88 ? 4.331 -21.610 -49.690 1.00 39.56 88 ARG A C 1
ATOM 664 O O . ARG A 1 88 ? 5.197 -22.238 -50.284 1.00 39.56 88 ARG A O 1
ATOM 671 N N . PHE A 1 89 ? 4.560 -21.106 -48.473 1.00 38.59 89 PHE A N 1
ATOM 672 C CA . PHE A 1 89 ? 5.914 -21.175 -47.875 1.00 38.59 89 PHE A CA 1
ATOM 673 C C . PHE A 1 89 ? 6.047 -21.877 -46.515 1.00 38.59 89 PHE A C 1
ATOM 675 O O . PHE A 1 89 ? 7.156 -21.999 -46.005 1.00 38.59 89 PHE A O 1
ATOM 682 N N . LEU A 1 90 ? 4.969 -22.441 -45.961 1.00 39.28 90 LEU A N 1
ATOM 683 C CA . LEU A 1 90 ? 5.008 -23.225 -44.712 1.00 39.28 90 LEU A CA 1
ATOM 684 C C . LEU A 1 90 ? 5.047 -24.751 -44.942 1.00 39.28 90 LEU A C 1
ATOM 686 O O . LEU A 1 90 ? 4.472 -25.512 -44.173 1.00 39.28 90 LEU A O 1
ATOM 690 N N . GLN A 1 91 ? 5.727 -25.213 -45.998 1.00 44.06 91 GLN A N 1
ATOM 691 C CA . GLN A 1 91 ? 5.993 -26.648 -46.224 1.00 44.06 91 GLN A CA 1
ATOM 692 C C . GLN A 1 91 ? 7.477 -27.012 -46.401 1.00 44.06 91 GLN A C 1
ATOM 694 O O . GLN A 1 91 ? 7.786 -28.163 -46.686 1.00 44.06 91 GLN A O 1
ATOM 699 N N . ALA A 1 92 ? 8.416 -26.091 -46.176 1.00 44.38 92 ALA A N 1
ATOM 700 C CA . ALA A 1 92 ? 9.848 -26.379 -46.301 1.00 44.38 92 ALA A CA 1
ATOM 701 C C . ALA A 1 92 ? 10.598 -26.134 -44.985 1.00 44.38 92 ALA A C 1
ATOM 703 O O . ALA A 1 92 ? 11.508 -25.318 -44.919 1.00 44.38 92 ALA A O 1
ATOM 704 N N . ARG A 1 93 ? 10.191 -26.823 -43.917 1.00 39.00 93 ARG A N 1
ATOM 705 C CA . ARG A 1 93 ? 11.019 -27.028 -42.717 1.00 39.00 93 ARG A CA 1
ATOM 706 C C . ARG A 1 93 ? 10.666 -28.364 -42.061 1.00 39.00 93 ARG A C 1
ATOM 708 O O . ARG A 1 93 ? 10.173 -28.427 -40.947 1.00 39.00 93 ARG A O 1
ATOM 715 N N . ASN A 1 94 ? 10.884 -29.422 -42.829 1.00 44.03 94 ASN A N 1
ATOM 716 C CA . ASN A 1 94 ? 11.177 -30.763 -42.338 1.00 44.03 94 ASN A CA 1
ATOM 717 C C . ASN A 1 94 ? 12.329 -31.272 -43.202 1.00 44.03 94 ASN A C 1
ATOM 719 O O . ASN A 1 94 ? 12.072 -31.902 -44.218 1.00 44.03 94 ASN A O 1
ATOM 723 N N . PHE A 1 95 ? 13.550 -30.874 -42.849 1.00 44.16 95 PHE A N 1
ATOM 724 C CA . PHE A 1 95 ? 14.813 -31.599 -43.010 1.00 44.16 95 PHE A CA 1
ATOM 725 C C . PHE A 1 95 ? 15.852 -30.910 -42.124 1.00 44.16 95 PHE A C 1
ATOM 727 O O . PHE A 1 95 ? 15.878 -29.656 -42.130 1.00 44.16 95 PHE A O 1
#

InterPro domains:
  IPR000688 Hydrogenase maturation factor HypA/HybF [PF01155] (1-69)

Secondary structure 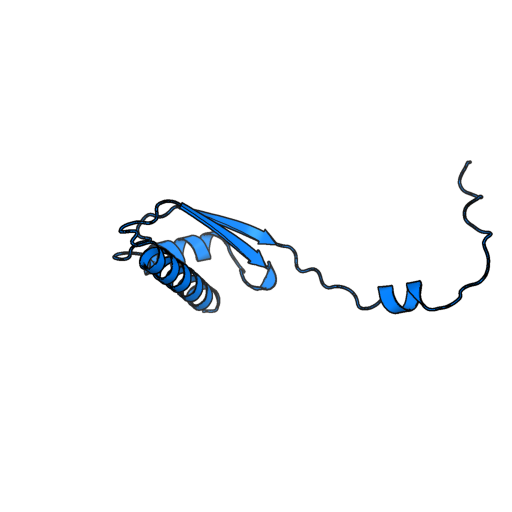(DSSP, 8-state):
-HHHHHHHHHHHHHHHHHHHTT-S---EEEEEEEGGG-S-HHHHHHHHHHHHTTSTTTT-EEEEEEEP-----TTHHHHHHS------STT----

Foldseek 3Di:
DLLLVVLVVVLVVVQVVCVVVVHQAAAEDEDEEEPVSDDDPVVSVVSNQVVCPPHNHHNHDYHYHYDYPPPVPPVVVCVVPPDPDDDDDPPPPDD

Sequence (95 aa):
MHELGLAQDVLEKVKAEAKAKGLSKVIYAKAKIGETLITDPPEFEEIFSTISAGSVAEGMQLDLEILPSLIQKSLDWIALNAVPQISRFLQARNF

Radius of gyration: 22.64 Å; chains: 1; bounding box: 31×44×63 Å